Protein AF-A0A6G0I0X0-F1 (afdb_monomer_lite)

Foldseek 3Di:
DPPVVVVVVVVVVVVVVVVVVVVVVVVVVVVVVVVVVVVVVVVVVVVVVVVVVVVVVVLVVVLVVVLVVVLVVLVVVLVVVLVVLVVVLVVVLVVVLVVLVVVLVVDPPDDPVVSVVVSVVVNVVSVVVSVVVSVVSVVVSVVVSVVVSVVSVVVSVVVVVVVVVVVVVVVD

Radius of gyration: 44.39 Å; chains: 1; bounding box: 101×26×131 Å

InterPro domains:
  IPR051234 TAO Serine/Threonine-Protein Kinase [PTHR47167] (1-171)

Sequence (172 aa):
MSGYKRMRRQHQKQLIALENRLKAEMDEHRLRLQKELETQANNTYIELERLAKRHAAQTDKELQLKRGGIQQQIVAQQKKELTSFLENQKKEYRICKDKIKEEMSEDPCTPKEEKQERLSRHKETMQRSQAEEEAHLLAQQRLVYDRSCRALKRRSLVRRHEFEQEQLREQR

Structure (mmCIF, N/CA/C/O backbone):
data_AF-A0A6G0I0X0-F1
#
_entry.id   AF-A0A6G0I0X0-F1
#
loop_
_atom_site.group_PDB
_atom_site.id
_atom_site.type_symbol
_atom_site.label_atom_id
_atom_site.label_alt_id
_atom_site.label_comp_id
_atom_site.label_asym_id
_atom_site.label_entity_id
_atom_site.label_seq_id
_atom_site.pdbx_PDB_ins_code
_atom_site.Cartn_x
_atom_site.Cartn_y
_atom_site.Cartn_z
_atom_site.occupancy
_atom_site.B_iso_or_equiv
_atom_site.auth_seq_id
_atom_site.auth_comp_id
_atom_site.auth_asym_id
_atom_site.auth_atom_id
_atom_site.pdbx_PDB_model_num
ATOM 1 N N . MET A 1 1 ? 56.124 -4.233 -76.800 1.00 59.91 1 MET A N 1
ATOM 2 C CA . MET A 1 1 ? 55.147 -3.359 -76.099 1.00 59.91 1 MET A CA 1
ATOM 3 C C . MET A 1 1 ? 53.883 -4.063 -75.550 1.00 59.91 1 MET A C 1
ATOM 5 O O . MET A 1 1 ? 53.165 -3.440 -74.777 1.00 59.91 1 MET A O 1
ATOM 9 N N . SER A 1 2 ? 53.587 -5.337 -75.873 1.00 73.62 2 SER A N 1
ATOM 10 C CA . SER A 1 2 ? 52.321 -6.014 -75.483 1.00 73.62 2 SER A CA 1
ATOM 11 C C . SER A 1 2 ? 52.281 -6.584 -74.041 1.00 73.62 2 SER A C 1
ATOM 13 O O . SER A 1 2 ? 51.259 -6.483 -73.361 1.00 73.62 2 SER A O 1
ATOM 15 N N . GLY A 1 3 ? 53.398 -7.116 -73.522 1.00 87.44 3 GLY A N 1
ATOM 16 C CA . GLY A 1 3 ? 53.438 -7.811 -72.219 1.00 87.44 3 GLY A CA 1
ATOM 17 C C . GLY A 1 3 ? 53.187 -6.917 -70.996 1.00 87.44 3 GLY A C 1
ATOM 18 O O . GLY A 1 3 ? 52.360 -7.243 -70.147 1.00 87.44 3 GLY A O 1
ATOM 19 N N . TYR A 1 4 ? 53.824 -5.743 -70.941 1.00 91.06 4 TYR A N 1
ATOM 20 C CA . TYR A 1 4 ? 53.666 -4.797 -69.827 1.00 91.06 4 TYR A CA 1
ATOM 21 C C . TYR A 1 4 ? 52.221 -4.293 -69.678 1.00 91.06 4 TYR A C 1
ATOM 23 O O . TYR A 1 4 ? 51.682 -4.241 -68.576 1.00 91.06 4 TYR A O 1
ATOM 31 N N . LYS A 1 5 ? 51.543 -3.990 -70.794 1.00 93.38 5 LYS A N 1
ATOM 32 C CA . LYS A 1 5 ? 50.142 -3.540 -70.790 1.00 93.38 5 LYS A CA 1
ATOM 33 C C . LYS A 1 5 ? 49.197 -4.616 -70.238 1.00 93.38 5 LYS A C 1
ATOM 35 O O . LYS A 1 5 ? 48.233 -4.281 -69.551 1.00 93.38 5 LYS A O 1
ATOM 40 N N . ARG A 1 6 ? 49.475 -5.899 -70.507 1.00 93.31 6 ARG A N 1
ATOM 41 C CA . ARG A 1 6 ? 48.723 -7.036 -69.954 1.00 93.31 6 ARG A CA 1
ATOM 42 C C . ARG A 1 6 ? 48.968 -7.194 -68.453 1.00 93.31 6 ARG A C 1
ATOM 44 O O . ARG A 1 6 ? 47.999 -7.292 -67.708 1.00 93.31 6 ARG A O 1
ATOM 51 N N . MET A 1 7 ? 50.229 -7.139 -68.026 1.00 94.75 7 MET A N 1
ATOM 52 C CA . MET A 1 7 ? 50.607 -7.197 -66.610 1.00 94.75 7 MET A CA 1
ATOM 53 C C . MET A 1 7 ? 49.956 -6.055 -65.815 1.00 94.75 7 MET A C 1
ATOM 55 O O . MET A 1 7 ? 49.277 -6.308 -64.824 1.00 94.75 7 MET A O 1
ATOM 59 N N . ARG A 1 8 ? 50.016 -4.814 -66.318 1.00 95.00 8 ARG A N 1
ATOM 60 C CA . ARG A 1 8 ? 49.356 -3.658 -65.689 1.00 95.00 8 ARG A CA 1
ATOM 61 C C . ARG A 1 8 ? 47.848 -3.866 -65.524 1.00 95.00 8 ARG A C 1
ATOM 63 O O . ARG A 1 8 ? 47.310 -3.580 -64.461 1.00 95.00 8 ARG A O 1
ATOM 70 N N . ARG A 1 9 ? 47.160 -4.370 -66.556 1.00 95.06 9 ARG A N 1
ATOM 71 C CA . ARG A 1 9 ? 45.716 -4.672 -66.487 1.00 95.06 9 ARG A CA 1
ATOM 72 C C . ARG A 1 9 ? 45.407 -5.762 -65.461 1.00 95.06 9 ARG A C 1
ATOM 74 O O . ARG A 1 9 ? 44.414 -5.654 -64.750 1.00 95.06 9 ARG A O 1
ATOM 81 N N . GLN A 1 10 ? 46.246 -6.793 -65.373 1.00 96.00 10 GLN A N 1
ATOM 82 C CA . GLN A 1 10 ? 46.100 -7.854 -64.378 1.00 96.00 10 GLN A CA 1
ATOM 83 C C . GLN A 1 10 ? 46.277 -7.315 -62.954 1.00 96.00 10 GLN A C 1
ATOM 85 O O . GLN A 1 10 ? 45.428 -7.585 -62.109 1.00 96.00 10 GLN A O 1
ATOM 90 N N . HIS A 1 11 ? 47.308 -6.503 -62.708 1.00 96.25 11 HIS A N 1
ATOM 91 C CA . HIS A 1 11 ? 47.519 -5.858 -61.410 1.00 96.25 11 HIS A CA 1
ATOM 92 C C . HIS A 1 11 ? 46.367 -4.918 -61.051 1.00 96.25 11 HIS A C 1
ATOM 94 O O . HIS A 1 11 ? 45.859 -4.967 -59.937 1.00 96.25 11 HIS A O 1
ATOM 100 N N . GLN A 1 12 ? 45.882 -4.117 -62.004 1.00 96.94 12 GLN A N 1
ATOM 101 C CA . GLN A 1 12 ? 44.723 -3.253 -61.779 1.00 96.94 12 GLN A CA 1
ATOM 102 C C . GLN A 1 12 ? 43.470 -4.065 -61.416 1.00 96.94 12 GLN A C 1
ATOM 104 O O . GLN A 1 12 ? 42.731 -3.686 -60.514 1.00 96.94 12 GLN A O 1
ATOM 109 N N . LYS A 1 13 ? 43.251 -5.215 -62.067 1.00 97.00 13 LYS A N 1
ATOM 110 C CA . LYS A 1 13 ? 42.151 -6.126 -61.725 1.00 97.00 13 LYS A CA 1
ATOM 111 C C . LYS A 1 13 ? 42.306 -6.709 -60.315 1.00 97.00 13 LYS A C 1
ATOM 113 O O . LYS A 1 13 ? 41.315 -6.806 -59.599 1.00 97.00 13 LYS A O 1
ATOM 118 N N . GLN A 1 14 ? 43.522 -7.091 -59.920 1.00 96.81 14 GLN A N 1
ATOM 119 C CA . GLN A 1 14 ? 43.813 -7.596 -58.574 1.00 96.81 14 GLN A CA 1
ATOM 120 C C . GLN A 1 14 ? 43.589 -6.524 -57.500 1.00 96.81 14 GLN A C 1
ATOM 122 O O . GLN A 1 14 ? 42.989 -6.831 -56.475 1.00 96.81 14 GLN A O 1
ATOM 127 N N . LEU A 1 15 ? 43.993 -5.274 -57.757 1.00 97.81 15 LEU A N 1
ATOM 128 C CA . LEU A 1 15 ? 43.747 -4.144 -56.855 1.00 97.81 15 LEU A CA 1
ATOM 129 C C . LEU A 1 15 ? 42.249 -3.896 -56.657 1.00 97.81 15 LEU A C 1
ATOM 131 O O . LEU A 1 15 ? 41.791 -3.878 -55.521 1.00 97.81 15 LEU A O 1
ATOM 135 N N . ILE A 1 16 ? 41.468 -3.815 -57.740 1.00 97.38 16 ILE A N 1
ATOM 136 C CA . ILE A 1 16 ? 40.007 -3.633 -57.656 1.00 97.38 16 ILE A CA 1
ATOM 137 C C . ILE A 1 16 ? 39.349 -4.796 -56.896 1.00 97.38 16 ILE A C 1
ATOM 139 O O . ILE A 1 16 ? 38.452 -4.585 -56.082 1.00 97.38 16 ILE A O 1
ATOM 143 N N . ALA A 1 17 ? 39.785 -6.036 -57.144 1.00 97.81 17 ALA A N 1
ATOM 144 C CA . ALA A 1 17 ? 39.260 -7.202 -56.437 1.00 97.81 17 ALA A CA 1
ATOM 145 C C . ALA A 1 17 ? 39.558 -7.146 -54.928 1.00 97.81 17 ALA A C 1
ATOM 147 O O . ALA A 1 17 ? 38.685 -7.469 -54.125 1.00 97.81 17 ALA A O 1
ATOM 148 N N . LEU A 1 18 ? 40.761 -6.707 -54.547 1.00 97.69 18 LEU A N 1
ATOM 149 C CA . LEU A 1 18 ? 41.156 -6.533 -53.152 1.00 97.69 18 LEU A CA 1
ATOM 150 C C . LEU A 1 18 ? 40.387 -5.389 -52.480 1.00 97.69 18 LEU A C 1
ATOM 152 O O . LEU A 1 18 ? 39.869 -5.577 -51.385 1.00 97.69 18 LEU A O 1
ATOM 156 N N . GLU A 1 19 ? 40.233 -4.243 -53.146 1.00 97.69 19 GLU A N 1
ATOM 157 C CA . GLU A 1 19 ? 39.426 -3.122 -52.647 1.00 97.69 19 GLU A CA 1
ATOM 158 C C . GLU A 1 19 ? 37.967 -3.526 -52.407 1.00 97.69 19 GLU A C 1
ATOM 160 O O . GLU A 1 19 ? 37.394 -3.192 -51.372 1.00 97.69 19 GLU A O 1
ATOM 165 N N . ASN A 1 20 ? 37.364 -4.271 -53.337 1.00 98.00 20 ASN A N 1
ATOM 166 C CA . ASN A 1 20 ? 35.992 -4.755 -53.187 1.00 98.00 20 ASN A CA 1
ATOM 167 C C . ASN A 1 20 ? 35.865 -5.773 -52.051 1.00 98.00 20 ASN A C 1
ATOM 169 O O . ASN A 1 20 ? 34.887 -5.732 -51.310 1.00 98.00 20 ASN A O 1
ATOM 173 N N . ARG A 1 21 ? 36.858 -6.656 -51.890 1.00 97.88 21 ARG A N 1
ATOM 174 C CA . ARG A 1 21 ? 36.895 -7.608 -50.777 1.00 97.88 21 ARG A CA 1
ATOM 175 C C . ARG A 1 21 ? 36.970 -6.887 -49.433 1.00 97.88 21 ARG A C 1
ATOM 177 O O . ARG A 1 21 ? 36.169 -7.183 -48.558 1.00 97.88 21 ARG A O 1
ATOM 184 N N . LEU A 1 22 ? 37.872 -5.916 -49.294 1.00 97.81 22 LEU A N 1
ATOM 185 C CA . LEU A 1 22 ? 38.006 -5.136 -48.062 1.00 97.81 22 LEU A CA 1
ATOM 186 C C . LEU A 1 22 ? 36.738 -4.334 -47.755 1.00 97.81 22 LEU A C 1
ATOM 188 O O . LEU A 1 22 ? 36.326 -4.268 -46.604 1.00 97.81 22 LEU A O 1
ATOM 192 N N . LYS A 1 23 ? 36.080 -3.757 -48.769 1.00 97.94 23 LYS A N 1
ATOM 193 C CA . LYS A 1 23 ? 34.783 -3.085 -48.581 1.00 97.94 23 LYS A CA 1
ATOM 194 C C . LYS A 1 23 ? 33.713 -4.049 -48.069 1.00 97.94 23 LYS A C 1
ATOM 196 O O . LYS A 1 23 ? 33.040 -3.722 -47.101 1.00 97.94 23 LYS A O 1
ATOM 201 N N . ALA A 1 24 ? 33.606 -5.237 -48.665 1.00 97.88 24 ALA A N 1
ATOM 202 C CA . ALA A 1 24 ? 32.653 -6.252 -48.223 1.00 97.88 24 ALA A CA 1
ATOM 203 C C . ALA A 1 24 ? 32.922 -6.714 -46.779 1.00 97.88 24 ALA A C 1
ATOM 205 O O . ALA A 1 24 ? 31.989 -6.804 -45.987 1.00 97.88 24 ALA A O 1
ATOM 206 N N . GLU A 1 25 ? 34.190 -6.944 -46.418 1.00 98.06 25 GLU A N 1
ATOM 207 C CA . GLU A 1 25 ? 34.588 -7.294 -45.045 1.00 98.06 25 GLU A CA 1
ATOM 208 C C . GLU A 1 25 ? 34.250 -6.157 -44.059 1.00 98.06 25 GLU A C 1
ATOM 210 O O . GLU A 1 25 ? 33.696 -6.400 -42.986 1.00 98.06 25 GLU A O 1
ATOM 215 N N . MET A 1 26 ? 34.497 -4.896 -44.432 1.00 98.12 26 MET A N 1
ATOM 216 C CA . MET A 1 26 ? 34.134 -3.734 -43.612 1.00 98.12 26 MET A CA 1
ATOM 217 C C . MET A 1 26 ? 32.619 -3.590 -43.417 1.00 98.12 26 MET A C 1
ATOM 219 O O . MET A 1 26 ? 32.177 -3.283 -42.308 1.00 98.12 26 MET A O 1
ATOM 223 N N . ASP A 1 27 ? 31.823 -3.807 -44.465 1.00 98.06 27 ASP A N 1
ATOM 224 C CA . ASP A 1 27 ? 30.361 -3.750 -44.384 1.00 98.06 27 ASP A CA 1
ATOM 225 C C . ASP A 1 27 ? 29.805 -4.893 -43.522 1.00 98.06 27 ASP A C 1
ATOM 227 O O . ASP A 1 27 ? 28.902 -4.676 -42.712 1.00 98.06 27 ASP A O 1
ATOM 231 N N . GLU A 1 28 ? 30.395 -6.088 -43.607 1.00 98.25 28 GLU A N 1
ATOM 232 C CA . GLU A 1 28 ? 30.045 -7.213 -42.743 1.00 98.25 28 GLU A CA 1
ATOM 233 C C . GLU A 1 28 ? 30.350 -6.917 -41.266 1.00 98.25 28 GLU A C 1
ATOM 235 O O . GLU A 1 28 ? 29.501 -7.144 -40.400 1.00 98.25 28 GLU A O 1
ATOM 240 N N . HIS A 1 29 ? 31.528 -6.365 -40.959 1.00 98.25 29 HIS A N 1
ATOM 241 C CA . HIS A 1 29 ? 31.877 -5.972 -39.592 1.00 98.25 29 HIS A CA 1
ATOM 242 C C . HIS A 1 29 ? 30.945 -4.892 -39.038 1.00 98.25 29 HIS A C 1
ATOM 244 O O . HIS A 1 29 ? 30.517 -4.989 -37.887 1.00 98.25 29 HIS A O 1
ATOM 250 N N . ARG A 1 30 ? 30.582 -3.896 -39.855 1.00 98.06 30 ARG A N 1
ATOM 251 C CA . ARG A 1 30 ? 29.604 -2.866 -39.476 1.00 98.06 30 ARG A CA 1
ATOM 252 C C . ARG A 1 30 ? 28.240 -3.469 -39.165 1.00 98.06 30 ARG A C 1
ATOM 254 O O . ARG A 1 30 ? 27.666 -3.142 -38.130 1.00 98.06 30 ARG A O 1
ATOM 261 N N . LEU A 1 31 ? 27.749 -4.370 -40.016 1.00 98.38 31 LEU A N 1
ATOM 262 C CA . LEU A 1 31 ? 26.454 -5.018 -39.820 1.00 98.38 31 LEU A CA 1
ATOM 263 C C . LEU A 1 31 ? 26.438 -5.890 -38.557 1.00 98.38 31 LEU A C 1
ATOM 265 O O . LEU A 1 31 ? 25.466 -5.867 -37.803 1.00 98.38 31 LEU A O 1
ATOM 269 N N . ARG A 1 32 ? 27.521 -6.635 -38.296 1.00 98.25 32 ARG A N 1
ATOM 270 C CA . ARG A 1 32 ? 27.670 -7.425 -37.063 1.00 98.25 32 ARG A CA 1
ATOM 271 C C . ARG A 1 32 ? 27.652 -6.533 -35.824 1.00 98.25 32 ARG A C 1
ATOM 273 O O . ARG A 1 32 ? 26.875 -6.803 -34.914 1.00 98.25 32 ARG A O 1
ATOM 280 N N . LEU A 1 33 ? 28.428 -5.446 -35.824 1.00 98.25 33 LEU A N 1
ATOM 281 C CA . LEU A 1 33 ? 28.472 -4.503 -34.706 1.00 98.25 33 LEU A CA 1
ATOM 282 C C . LEU A 1 33 ? 27.105 -3.856 -34.455 1.00 98.25 33 LEU A C 1
ATOM 284 O O . LEU A 1 33 ? 26.664 -3.775 -33.313 1.00 98.25 33 LEU A O 1
ATOM 288 N N . GLN A 1 34 ? 26.409 -3.435 -35.514 1.00 98.12 34 GLN A N 1
ATOM 289 C CA . GLN A 1 34 ? 25.064 -2.876 -35.392 1.00 98.12 34 GLN A CA 1
ATOM 290 C C . GLN A 1 34 ? 24.100 -3.884 -34.755 1.00 98.12 34 GLN A C 1
ATOM 292 O O . GLN A 1 34 ? 23.386 -3.548 -33.813 1.00 98.12 34 GLN A O 1
ATOM 297 N N . LYS A 1 35 ? 24.126 -5.140 -35.212 1.00 98.44 35 LYS A N 1
ATOM 298 C CA . LYS A 1 35 ? 23.279 -6.202 -34.664 1.00 98.44 35 LYS A CA 1
ATOM 299 C C . LYS A 1 35 ? 23.593 -6.501 -33.196 1.00 98.44 35 LYS A C 1
ATOM 301 O O . LYS A 1 35 ? 22.676 -6.734 -32.409 1.00 98.44 35 LYS A O 1
ATOM 306 N N . GLU A 1 36 ? 24.868 -6.509 -32.816 1.00 98.06 36 GLU A N 1
ATOM 307 C CA . GLU A 1 36 ? 25.293 -6.694 -31.425 1.00 98.06 36 GLU A CA 1
ATOM 308 C C . GLU A 1 36 ? 24.812 -5.544 -30.536 1.00 98.06 36 GLU A C 1
ATOM 310 O O . GLU A 1 36 ? 24.238 -5.802 -29.478 1.00 98.06 36 GLU A O 1
ATOM 315 N N . LEU A 1 37 ? 24.955 -4.295 -30.992 1.00 98.12 37 LEU A N 1
ATOM 316 C CA . LEU A 1 37 ? 24.462 -3.112 -30.282 1.00 98.12 37 LEU A CA 1
ATOM 317 C C . LEU A 1 37 ? 22.942 -3.146 -30.101 1.00 98.12 37 LEU A C 1
ATOM 319 O O . LEU A 1 37 ? 22.454 -2.949 -28.991 1.00 98.12 37 LEU A O 1
ATOM 323 N N . GLU A 1 38 ? 22.190 -3.449 -31.160 1.00 98.06 38 GLU A N 1
ATOM 324 C CA . GLU A 1 38 ? 20.730 -3.585 -31.092 1.00 98.06 38 GLU A CA 1
ATOM 325 C C . GLU A 1 38 ? 20.320 -4.706 -30.127 1.00 98.06 38 GLU A C 1
ATOM 327 O O . GLU A 1 38 ? 19.401 -4.545 -29.323 1.00 98.06 38 GLU A O 1
ATOM 332 N N . THR A 1 39 ? 21.037 -5.832 -30.145 1.00 98.25 39 THR A N 1
ATOM 333 C CA . THR A 1 39 ? 20.789 -6.953 -29.229 1.00 98.25 39 THR A CA 1
ATOM 334 C C . THR A 1 39 ? 21.049 -6.553 -27.777 1.00 98.25 39 THR A C 1
ATOM 336 O O . THR A 1 39 ? 20.223 -6.827 -26.907 1.00 98.25 39 THR A O 1
ATOM 339 N N . GLN A 1 40 ? 22.164 -5.874 -27.500 1.00 98.00 40 GLN A N 1
ATOM 340 C CA . GLN A 1 40 ? 22.493 -5.391 -26.158 1.00 98.00 40 GLN A CA 1
ATOM 341 C C . GLN A 1 40 ? 21.482 -4.351 -25.666 1.00 98.00 40 GLN A C 1
ATOM 343 O O . GLN A 1 40 ? 21.027 -4.446 -24.525 1.00 98.00 40 GLN A O 1
ATOM 348 N N . ALA A 1 41 ? 21.076 -3.411 -26.523 1.00 98.12 41 ALA A N 1
ATOM 349 C CA . ALA A 1 41 ? 20.070 -2.405 -26.198 1.00 98.12 41 ALA A CA 1
ATOM 350 C C . ALA A 1 41 ? 18.724 -3.056 -25.846 1.00 98.12 41 ALA A C 1
ATOM 352 O O . ALA A 1 41 ? 18.141 -2.747 -24.806 1.00 98.12 41 ALA A O 1
ATOM 353 N N . ASN A 1 42 ? 18.273 -4.021 -26.654 1.00 97.75 42 ASN A N 1
ATOM 354 C CA . ASN A 1 42 ? 17.039 -4.765 -26.401 1.00 97.75 42 ASN A CA 1
ATOM 355 C C . ASN A 1 42 ? 17.103 -5.571 -25.095 1.00 97.75 42 ASN A C 1
ATOM 357 O O . ASN A 1 42 ? 16.162 -5.539 -24.303 1.00 97.75 42 ASN A O 1
ATOM 361 N N . ASN A 1 43 ? 18.218 -6.257 -24.834 1.00 97.69 43 ASN A N 1
ATOM 362 C CA . ASN A 1 43 ? 18.407 -7.007 -23.591 1.00 97.69 43 ASN A CA 1
ATOM 363 C C . ASN A 1 43 ? 18.385 -6.080 -22.371 1.00 97.69 43 ASN A C 1
ATOM 365 O O . ASN A 1 43 ? 17.667 -6.349 -21.410 1.00 97.69 43 ASN A O 1
ATOM 369 N N . THR A 1 44 ? 19.101 -4.957 -22.447 1.00 97.12 44 THR A N 1
ATOM 370 C CA . THR A 1 44 ? 19.138 -3.946 -21.381 1.00 97.12 44 THR A CA 1
ATOM 371 C C . THR A 1 44 ? 17.744 -3.390 -21.109 1.00 97.12 44 THR A C 1
ATOM 373 O O . THR A 1 44 ? 17.327 -3.288 -19.959 1.00 97.12 44 THR A O 1
ATOM 376 N N . TYR A 1 45 ? 16.980 -3.087 -22.161 1.00 97.25 45 TYR A N 1
ATOM 377 C CA . TYR A 1 45 ? 15.606 -2.614 -22.030 1.00 97.25 45 TYR A CA 1
ATOM 378 C C . TYR A 1 45 ? 14.710 -3.628 -21.301 1.00 97.25 45 TYR A C 1
ATOM 380 O O . TYR A 1 45 ? 14.000 -3.269 -20.360 1.00 97.25 45 TYR A O 1
ATOM 388 N N . ILE A 1 46 ? 14.782 -4.909 -21.679 1.00 97.88 46 ILE A N 1
ATOM 389 C CA . ILE A 1 46 ? 14.015 -5.983 -21.030 1.00 97.88 46 ILE A CA 1
ATOM 390 C C . ILE A 1 46 ? 14.412 -6.128 -19.554 1.00 97.88 46 ILE A C 1
ATOM 392 O O . ILE A 1 46 ? 13.553 -6.335 -18.693 1.00 97.88 46 ILE A O 1
ATOM 396 N N . GLU A 1 47 ? 15.703 -6.037 -19.237 1.00 96.62 47 GLU A N 1
ATOM 397 C CA . GLU A 1 47 ? 16.189 -6.097 -17.858 1.00 96.62 47 GLU A CA 1
ATOM 398 C C . GLU A 1 47 ? 15.698 -4.915 -17.022 1.00 96.62 47 GLU A C 1
ATOM 400 O O . GLU A 1 47 ? 15.221 -5.130 -15.904 1.00 96.62 47 GLU A O 1
ATOM 405 N N . LEU A 1 48 ? 15.721 -3.699 -17.574 1.00 94.69 48 LEU A N 1
ATOM 406 C CA . LEU A 1 48 ? 15.175 -2.507 -16.925 1.00 94.69 48 LEU A CA 1
ATOM 407 C C . LEU A 1 48 ? 13.673 -2.646 -16.659 1.00 94.69 48 LEU A C 1
ATOM 409 O O . LEU A 1 48 ? 13.218 -2.359 -15.553 1.00 94.69 48 LEU A O 1
ATOM 413 N N . GLU A 1 49 ? 12.899 -3.152 -17.621 1.00 96.69 49 GLU A N 1
ATOM 414 C CA . GLU A 1 49 ? 11.462 -3.370 -17.435 1.00 96.69 49 GLU A CA 1
ATOM 415 C C . GLU A 1 49 ? 11.184 -4.422 -16.345 1.00 96.69 49 GLU A C 1
ATOM 417 O O . GLU A 1 49 ? 10.305 -4.253 -15.491 1.00 96.69 49 GLU A O 1
ATOM 422 N N . ARG A 1 50 ? 11.964 -5.511 -16.324 1.00 97.00 50 ARG A N 1
ATOM 423 C CA . ARG A 1 50 ? 11.886 -6.538 -15.274 1.00 97.00 50 ARG A CA 1
ATOM 424 C C . ARG A 1 50 ? 12.240 -5.971 -13.904 1.00 97.00 50 ARG A C 1
ATOM 426 O O . ARG A 1 50 ? 11.553 -6.285 -12.930 1.00 97.00 50 ARG A O 1
ATOM 433 N N . LEU A 1 51 ? 13.290 -5.159 -13.818 1.00 94.81 51 LEU A N 1
ATOM 434 C CA . LEU A 1 51 ? 13.717 -4.506 -12.585 1.00 94.81 51 LEU A CA 1
ATOM 435 C C . LEU A 1 51 ? 12.627 -3.551 -12.076 1.00 94.81 51 LEU A C 1
ATOM 437 O O . LEU A 1 51 ? 12.236 -3.640 -10.913 1.00 94.81 51 LEU A O 1
ATOM 441 N N . ALA A 1 52 ? 12.063 -2.719 -12.954 1.00 92.19 52 ALA A N 1
ATOM 442 C CA . ALA A 1 52 ? 10.976 -1.801 -12.621 1.00 92.19 52 ALA A CA 1
ATOM 443 C C . ALA A 1 52 ? 9.748 -2.544 -12.067 1.00 92.19 52 ALA A C 1
ATOM 445 O O . ALA A 1 52 ? 9.218 -2.179 -11.016 1.00 92.19 52 ALA A O 1
ATOM 446 N N . LYS A 1 53 ? 9.341 -3.646 -12.714 1.00 95.06 53 LYS A N 1
ATOM 447 C CA . LYS A 1 53 ? 8.243 -4.506 -12.233 1.00 95.06 53 LYS A CA 1
ATOM 448 C C . LYS A 1 53 ? 8.536 -5.108 -10.853 1.00 95.06 53 LYS A C 1
ATOM 450 O O . LYS A 1 53 ? 7.649 -5.134 -10.000 1.00 95.06 53 LYS A O 1
ATOM 455 N N . ARG A 1 54 ? 9.769 -5.572 -10.608 1.00 95.00 54 ARG A N 1
ATOM 456 C CA . ARG A 1 54 ? 10.187 -6.105 -9.296 1.00 95.00 54 ARG A CA 1
ATOM 457 C C . ARG A 1 54 ? 10.142 -5.036 -8.209 1.00 95.00 54 ARG A C 1
ATOM 459 O O . ARG A 1 54 ? 9.596 -5.302 -7.140 1.00 95.00 54 ARG A O 1
ATOM 466 N N . HIS A 1 55 ? 10.668 -3.843 -8.484 1.00 89.94 55 HIS A N 1
ATOM 467 C CA . HIS A 1 55 ? 10.631 -2.734 -7.535 1.00 89.94 55 HIS A CA 1
ATOM 468 C C . HIS A 1 55 ? 9.197 -2.335 -7.193 1.00 89.94 55 HIS A C 1
ATOM 470 O O . HIS A 1 55 ? 8.869 -2.265 -6.013 1.00 89.94 55 HIS A O 1
ATOM 476 N N . ALA A 1 56 ? 8.322 -2.182 -8.193 1.00 88.81 56 ALA A N 1
ATOM 477 C CA . ALA A 1 56 ? 6.912 -1.876 -7.960 1.00 88.81 56 ALA A CA 1
ATOM 478 C C . ALA A 1 56 ? 6.241 -2.914 -7.039 1.00 88.81 56 ALA A C 1
ATOM 480 O O . ALA A 1 56 ? 5.621 -2.554 -6.038 1.00 88.81 56 ALA A O 1
ATOM 481 N N . ALA A 1 57 ? 6.441 -4.207 -7.315 1.00 92.81 57 ALA A N 1
ATOM 482 C CA . ALA A 1 57 ? 5.891 -5.283 -6.492 1.00 92.81 57 ALA A CA 1
ATOM 483 C C . ALA A 1 57 ? 6.445 -5.282 -5.053 1.00 92.81 57 ALA A C 1
ATOM 485 O O . ALA A 1 57 ? 5.702 -5.527 -4.099 1.00 92.81 57 ALA A O 1
ATOM 486 N N . GLN A 1 58 ? 7.740 -5.003 -4.875 1.00 91.38 58 GLN A N 1
ATOM 487 C CA . GLN A 1 58 ? 8.356 -4.913 -3.551 1.00 91.38 58 GLN A CA 1
ATOM 488 C C . GLN A 1 58 ? 7.806 -3.727 -2.754 1.00 91.38 58 GLN A C 1
ATOM 490 O O . GLN A 1 58 ? 7.428 -3.898 -1.593 1.00 91.38 58 GLN A O 1
ATOM 495 N N . THR A 1 59 ? 7.706 -2.551 -3.376 1.00 87.06 59 THR A N 1
ATOM 496 C CA . THR A 1 59 ? 7.135 -1.356 -2.747 1.00 87.06 59 THR A CA 1
ATOM 497 C C . THR A 1 59 ? 5.694 -1.600 -2.309 1.00 87.06 59 THR A C 1
ATOM 499 O O . THR A 1 59 ? 5.337 -1.291 -1.170 1.00 87.06 59 THR A O 1
ATOM 502 N N . ASP A 1 60 ? 4.874 -2.224 -3.157 1.00 89.25 60 ASP A N 1
ATOM 503 C CA . ASP A 1 60 ? 3.499 -2.575 -2.801 1.00 89.25 60 ASP A CA 1
ATOM 504 C C . ASP A 1 60 ? 3.447 -3.557 -1.627 1.00 89.25 60 ASP A C 1
ATOM 506 O O . ASP A 1 60 ? 2.670 -3.364 -0.687 1.00 89.25 60 ASP A O 1
ATOM 510 N N . LYS A 1 61 ? 4.310 -4.578 -1.619 1.00 92.50 61 LYS A N 1
ATOM 511 C CA . LYS A 1 61 ? 4.394 -5.541 -0.514 1.00 92.50 61 LYS A CA 1
ATOM 512 C C . LYS A 1 61 ? 4.769 -4.863 0.806 1.00 92.50 61 LYS A C 1
ATOM 514 O O . LYS A 1 61 ? 4.135 -5.125 1.829 1.00 92.50 61 LYS A O 1
ATOM 519 N N . GLU A 1 62 ? 5.752 -3.967 0.798 1.00 88.69 62 GLU A N 1
ATOM 520 C CA . GLU A 1 62 ? 6.137 -3.195 1.984 1.00 88.69 62 GLU A CA 1
ATOM 521 C C . GLU A 1 62 ? 5.010 -2.284 2.481 1.00 88.69 62 GLU A C 1
ATOM 523 O O . GLU A 1 62 ? 4.784 -2.171 3.690 1.00 88.69 62 GLU A O 1
ATOM 528 N N . LEU A 1 63 ? 4.270 -1.650 1.568 1.00 85.94 63 LEU A N 1
ATOM 529 C CA . LEU A 1 63 ? 3.109 -0.832 1.913 1.00 85.94 63 LEU A CA 1
ATOM 530 C C . LEU A 1 63 ? 1.990 -1.668 2.545 1.00 85.94 63 LEU A C 1
ATOM 532 O O . LEU A 1 63 ? 1.394 -1.231 3.534 1.00 85.94 63 LEU A O 1
ATOM 536 N N . GLN A 1 64 ? 1.726 -2.869 2.025 1.00 88.50 64 GLN A N 1
ATOM 537 C CA . GLN A 1 64 ? 0.738 -3.781 2.607 1.00 88.50 64 GLN A CA 1
ATOM 538 C C . GLN A 1 64 ? 1.157 -4.268 3.996 1.00 88.50 64 GLN A C 1
ATOM 540 O O . GLN A 1 64 ? 0.329 -4.274 4.904 1.00 88.50 64 GLN A O 1
ATOM 545 N N . LEU A 1 65 ? 2.436 -4.598 4.203 1.00 89.50 65 LEU A N 1
ATOM 546 C CA . LEU A 1 65 ? 2.957 -4.976 5.522 1.00 89.50 65 LEU A CA 1
ATOM 547 C C . LEU A 1 65 ? 2.810 -3.836 6.538 1.00 89.50 65 LEU A C 1
ATOM 549 O O . LEU A 1 65 ? 2.271 -4.042 7.627 1.00 89.50 65 LEU A O 1
ATOM 553 N N . LYS A 1 66 ? 3.211 -2.613 6.166 1.00 86.69 66 LYS A N 1
ATOM 554 C CA . LYS A 1 66 ? 3.051 -1.417 7.014 1.00 86.69 66 LYS A CA 1
ATOM 555 C C . LYS A 1 66 ? 1.580 -1.159 7.353 1.00 86.69 66 LYS A C 1
ATOM 557 O O . LYS A 1 66 ? 1.254 -0.845 8.498 1.00 86.69 66 LYS A O 1
ATOM 562 N N . ARG A 1 67 ? 0.677 -1.325 6.380 1.00 88.00 67 ARG A N 1
ATOM 563 C CA . ARG A 1 67 ? -0.774 -1.229 6.597 1.00 88.00 67 ARG A CA 1
ATOM 564 C C . ARG A 1 67 ? -1.286 -2.300 7.552 1.00 88.00 67 ARG A C 1
ATOM 566 O O . ARG A 1 67 ? -2.033 -1.957 8.465 1.00 88.00 67 ARG A O 1
ATOM 573 N N . GLY A 1 68 ? -0.871 -3.549 7.365 1.00 91.12 68 GLY A N 1
ATOM 574 C CA . GLY A 1 68 ? -1.238 -4.664 8.232 1.00 91.12 68 GLY A CA 1
ATOM 575 C C . GLY A 1 68 ? -0.821 -4.424 9.682 1.00 91.12 68 GLY A C 1
ATOM 576 O O . GLY A 1 68 ? -1.649 -4.574 10.575 1.00 91.12 68 GLY A O 1
ATOM 577 N N . GLY A 1 69 ? 0.409 -3.951 9.912 1.00 92.75 69 GLY A N 1
ATOM 578 C CA . GLY A 1 69 ? 0.910 -3.648 11.257 1.00 92.75 69 GLY A CA 1
ATOM 579 C C . GLY A 1 69 ? 0.087 -2.578 11.980 1.00 92.75 69 GLY A C 1
ATOM 580 O O . GLY A 1 69 ? -0.339 -2.783 13.114 1.00 92.75 69 GLY A O 1
ATOM 581 N N . ILE A 1 70 ? -0.225 -1.466 11.306 1.00 90.50 70 ILE A N 1
ATOM 582 C CA . ILE A 1 70 ? -1.046 -0.393 11.893 1.00 90.50 70 ILE A CA 1
ATOM 583 C C . ILE A 1 70 ? -2.474 -0.879 12.168 1.00 90.50 70 ILE A C 1
ATOM 585 O O . ILE A 1 70 ? -3.035 -0.591 13.223 1.00 90.50 70 ILE A O 1
ATOM 589 N N . GLN A 1 71 ? -3.073 -1.627 11.237 1.00 93.12 71 GLN A N 1
ATOM 590 C CA . GLN A 1 71 ? -4.415 -2.180 11.426 1.00 93.12 71 GLN A CA 1
ATOM 591 C C . GLN A 1 71 ? -4.462 -3.153 12.608 1.00 93.12 71 GLN A C 1
ATOM 593 O O . GLN A 1 71 ? -5.376 -3.061 13.424 1.00 93.12 71 GLN A O 1
ATOM 598 N N . GLN A 1 72 ? -3.472 -4.039 12.733 1.00 95.69 72 GLN A N 1
ATOM 599 C CA . GLN A 1 72 ? -3.360 -4.956 13.867 1.00 95.69 72 GLN A CA 1
ATOM 600 C C . GLN A 1 72 ? -3.207 -4.204 15.188 1.00 95.69 72 GLN A C 1
ATOM 602 O O . GLN A 1 72 ? -3.894 -4.539 16.149 1.00 95.69 72 GLN A O 1
ATOM 607 N N . GLN A 1 73 ? -2.371 -3.163 15.233 1.00 95.50 73 GLN A N 1
ATOM 608 C CA . GLN A 1 73 ? -2.181 -2.352 16.435 1.00 95.50 73 GLN A CA 1
ATOM 609 C C . GLN A 1 73 ? -3.481 -1.663 16.875 1.00 95.50 73 GLN A C 1
ATOM 611 O O . GLN A 1 73 ? -3.826 -1.708 18.055 1.00 95.50 73 GLN A O 1
ATOM 616 N N . ILE A 1 74 ? -4.229 -1.073 15.936 1.00 96.12 74 ILE A N 1
ATOM 617 C CA . ILE A 1 74 ? -5.523 -0.437 16.228 1.00 96.12 74 ILE A CA 1
ATOM 618 C C . ILE A 1 74 ? -6.514 -1.470 16.765 1.00 96.12 74 ILE A C 1
ATOM 620 O O . ILE A 1 74 ? -7.126 -1.243 17.803 1.00 96.12 74 ILE A O 1
ATOM 624 N N . VAL A 1 75 ? -6.646 -2.619 16.098 1.00 96.25 75 VAL A N 1
ATOM 625 C CA . VAL A 1 75 ? -7.576 -3.675 16.522 1.00 96.25 75 VAL A CA 1
ATOM 626 C C . VAL A 1 75 ? -7.189 -4.243 17.889 1.00 96.25 75 VAL A C 1
ATOM 628 O O . VAL A 1 75 ? -8.063 -4.497 18.713 1.00 96.25 75 VAL A O 1
ATOM 631 N N . ALA A 1 76 ? -5.896 -4.429 18.162 1.00 97.88 76 ALA A N 1
ATOM 632 C CA . ALA A 1 76 ? -5.420 -4.897 19.462 1.00 97.88 76 ALA A CA 1
ATOM 633 C C . ALA A 1 76 ? -5.774 -3.907 20.583 1.00 97.88 76 ALA A C 1
ATOM 635 O O . ALA A 1 76 ? -6.271 -4.319 21.632 1.00 97.88 76 ALA A O 1
ATOM 636 N N . GLN A 1 77 ? -5.582 -2.609 20.338 1.00 97.38 77 GLN A N 1
ATOM 637 C CA . GLN A 1 77 ? -5.949 -1.557 21.283 1.00 97.38 77 GLN A CA 1
ATOM 638 C C . GLN A 1 77 ? -7.468 -1.503 21.512 1.00 97.38 77 GLN A C 1
ATOM 640 O O . GLN A 1 77 ? -7.913 -1.511 22.655 1.00 97.38 77 GLN A O 1
ATOM 645 N N . GLN A 1 78 ? -8.262 -1.549 20.440 1.00 97.69 78 GLN A N 1
ATOM 646 C CA . GLN A 1 78 ? -9.728 -1.552 20.504 1.00 97.69 78 GLN A CA 1
ATOM 647 C C . GLN A 1 78 ? -10.279 -2.750 21.280 1.00 97.69 78 GLN A C 1
ATOM 649 O O . GLN A 1 78 ? -11.188 -2.597 22.093 1.00 97.69 78 GLN A O 1
ATOM 654 N N . LYS A 1 79 ? -9.692 -3.938 21.084 1.00 98.12 79 LYS A N 1
ATOM 655 C CA . LYS A 1 79 ? -10.034 -5.133 21.865 1.00 98.12 79 LYS A CA 1
ATOM 656 C C . LYS A 1 79 ? -9.733 -4.942 23.347 1.00 98.12 79 LYS A C 1
ATOM 658 O O . LYS A 1 79 ? -10.572 -5.272 24.174 1.00 98.12 79 LYS A O 1
ATOM 663 N N . LYS A 1 80 ? -8.561 -4.396 23.687 1.00 98.38 80 LYS A N 1
ATOM 664 C CA . LYS A 1 80 ? -8.182 -4.131 25.081 1.00 98.38 80 LYS A CA 1
ATOM 665 C C . LYS A 1 80 ? -9.148 -3.149 25.751 1.00 98.38 80 LYS A C 1
ATOM 667 O O . LYS A 1 80 ? -9.587 -3.396 26.871 1.00 98.38 80 LYS A O 1
ATOM 672 N N . GLU A 1 81 ? -9.483 -2.062 25.062 1.00 97.50 81 GLU A N 1
ATOM 673 C CA . GLU A 1 81 ? -10.443 -1.058 25.531 1.00 97.50 81 GLU A CA 1
ATOM 674 C C . GLU A 1 81 ? -11.838 -1.656 25.722 1.00 97.50 81 GLU A C 1
ATOM 676 O O . GLU A 1 81 ? -12.443 -1.438 26.766 1.00 97.50 81 GLU A O 1
ATOM 681 N N . LEU A 1 82 ? -12.314 -2.464 24.768 1.00 98.00 82 LEU A N 1
ATOM 682 C CA . LEU A 1 82 ? -13.615 -3.126 24.857 1.00 98.00 82 LEU A CA 1
ATOM 683 C C . LEU A 1 82 ? -13.673 -4.107 26.034 1.00 98.00 82 LEU A C 1
ATOM 685 O O . LEU A 1 82 ? -14.628 -4.078 26.804 1.00 98.00 82 LEU A O 1
ATOM 689 N N . THR A 1 83 ? -12.643 -4.936 26.225 1.00 98.25 83 THR A N 1
ATOM 690 C CA . THR A 1 83 ? -12.579 -5.853 27.374 1.00 98.25 83 THR A CA 1
ATOM 691 C C . THR A 1 83 ? -12.635 -5.084 28.693 1.00 98.25 83 THR A C 1
ATOM 693 O O . THR A 1 83 ? -13.453 -5.398 29.555 1.00 98.25 83 THR A O 1
ATOM 696 N N . SER A 1 84 ? -11.818 -4.034 28.830 1.00 98.12 84 SER A N 1
ATOM 697 C CA . SER A 1 84 ? -11.817 -3.176 30.020 1.00 98.12 84 SER A CA 1
ATOM 698 C C . SER A 1 84 ? -13.175 -2.499 30.243 1.00 98.12 84 SER A C 1
ATOM 700 O O . SER A 1 84 ? -13.628 -2.376 31.379 1.00 98.12 84 SER A O 1
ATOM 702 N N . PHE A 1 85 ? -13.827 -2.048 29.172 1.00 98.12 85 PHE A N 1
ATOM 703 C CA . PHE A 1 85 ? -15.139 -1.410 29.225 1.00 98.12 85 PHE A CA 1
ATOM 704 C C . PHE A 1 85 ? -16.224 -2.375 29.729 1.00 98.12 85 PHE A C 1
ATOM 706 O O . PHE A 1 85 ? -16.945 -2.049 30.671 1.00 98.12 85 PHE A O 1
ATOM 713 N N . LEU A 1 86 ? -16.282 -3.593 29.179 1.00 97.19 86 LEU A N 1
ATOM 714 C CA . LEU A 1 86 ? -17.245 -4.624 29.584 1.00 97.19 86 LEU A CA 1
ATOM 715 C C . LEU A 1 86 ? -17.031 -5.089 31.032 1.00 97.19 86 LEU A C 1
ATOM 717 O O . LEU A 1 86 ? -17.989 -5.318 31.775 1.00 97.19 86 LEU A O 1
ATOM 721 N N . GLU A 1 87 ? -15.775 -5.204 31.471 1.00 97.81 87 GLU A N 1
ATOM 722 C CA . GLU A 1 87 ? -15.454 -5.506 32.869 1.00 97.81 87 GLU A CA 1
ATOM 723 C C . GLU A 1 87 ? -15.962 -4.419 33.822 1.00 97.81 87 GLU A C 1
ATOM 725 O O . GLU A 1 87 ? -16.502 -4.740 34.886 1.00 97.81 87 GLU A O 1
ATOM 730 N N . ASN A 1 88 ? -15.831 -3.149 33.435 1.00 96.75 88 ASN A N 1
ATOM 731 C CA . ASN A 1 88 ? -16.341 -2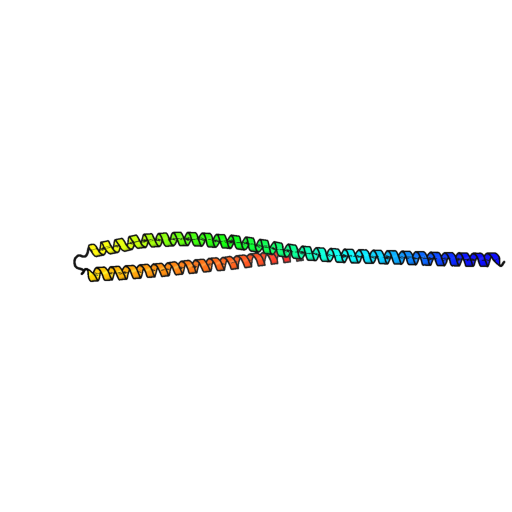.025 34.213 1.00 96.75 88 ASN A CA 1
ATOM 732 C C . ASN A 1 88 ? -17.874 -2.006 34.233 1.00 96.75 88 ASN A C 1
ATOM 734 O O . ASN A 1 88 ? -18.442 -1.949 35.320 1.00 96.75 88 ASN A O 1
ATOM 738 N N . GLN A 1 89 ? -18.554 -2.191 33.094 1.00 96.12 89 GLN A N 1
ATOM 739 C CA . GLN A 1 89 ? -20.020 -2.324 33.064 1.00 96.12 89 GLN A CA 1
ATOM 740 C C . GLN A 1 89 ? -20.525 -3.428 33.993 1.00 96.12 89 GLN A C 1
ATOM 742 O O . GLN A 1 89 ? -21.511 -3.251 34.709 1.00 96.12 89 GLN A O 1
ATOM 747 N N . LYS A 1 90 ? -19.838 -4.574 34.023 1.00 96.31 90 LYS A N 1
ATOM 748 C CA . LYS A 1 90 ? -20.205 -5.690 34.898 1.00 96.31 90 LYS A CA 1
ATOM 749 C C . LYS A 1 90 ? -20.049 -5.343 36.381 1.00 96.31 90 LYS A C 1
ATOM 751 O O . LYS A 1 90 ? -20.850 -5.811 37.194 1.00 96.31 90 LYS A O 1
ATOM 756 N N . LYS A 1 91 ? -19.024 -4.566 36.746 1.00 96.88 91 LYS A N 1
ATOM 757 C CA . LYS A 1 91 ? -18.815 -4.075 38.120 1.00 96.88 91 LYS A CA 1
ATOM 758 C C . LYS A 1 91 ? -19.885 -3.054 38.502 1.00 96.88 91 LYS A C 1
ATOM 760 O O . LYS A 1 91 ? -20.555 -3.259 39.511 1.00 96.88 91 LYS A O 1
ATOM 765 N N . GLU A 1 92 ? -20.111 -2.049 37.660 1.00 93.75 92 GLU A N 1
ATOM 766 C CA . GLU A 1 92 ? -21.136 -1.019 37.874 1.00 93.75 92 GLU A CA 1
ATOM 767 C C . GLU A 1 92 ? -22.534 -1.630 37.981 1.00 93.75 92 GLU A C 1
ATOM 769 O O . GLU A 1 92 ? -23.274 -1.334 38.916 1.00 93.75 92 GLU A O 1
ATOM 774 N N . TYR A 1 93 ? -22.872 -2.590 37.113 1.00 95.38 93 TYR A N 1
ATOM 775 C CA . TYR A 1 93 ? -24.150 -3.298 37.185 1.00 95.38 93 TYR A CA 1
ATOM 776 C C . TYR A 1 93 ? -24.347 -3.997 38.534 1.00 95.38 93 TYR A C 1
ATOM 778 O O . TYR A 1 93 ? -25.449 -3.979 39.082 1.00 95.38 93 TYR A O 1
ATOM 786 N N . ARG A 1 94 ? -23.298 -4.626 39.087 1.00 95.56 94 ARG A N 1
ATOM 787 C CA . ARG A 1 94 ? -23.374 -5.264 40.411 1.00 95.56 94 ARG A CA 1
ATOM 788 C C . ARG A 1 94 ? -23.637 -4.227 41.497 1.00 95.56 94 ARG A C 1
ATOM 790 O O . ARG A 1 94 ? -24.598 -4.402 42.235 1.00 95.56 94 ARG A O 1
ATOM 797 N N . ILE A 1 95 ? -22.844 -3.156 41.527 1.00 94.38 95 ILE A N 1
ATOM 798 C CA . ILE A 1 95 ? -22.955 -2.085 42.524 1.00 94.38 95 ILE A CA 1
ATOM 799 C C . ILE A 1 95 ? -24.344 -1.442 42.471 1.00 94.38 95 ILE A C 1
ATOM 801 O O . ILE A 1 95 ? -25.033 -1.396 43.484 1.00 94.38 95 ILE A O 1
ATOM 805 N N . CYS A 1 96 ? -24.795 -1.002 41.296 1.00 92.12 96 CYS A N 1
ATOM 806 C CA . CYS A 1 96 ? -26.099 -0.359 41.135 1.00 92.12 96 CYS A CA 1
ATOM 807 C C . CYS A 1 96 ? -27.255 -1.300 41.489 1.00 92.12 96 CYS A C 1
ATOM 809 O O . CYS A 1 96 ? -28.176 -0.910 42.200 1.00 92.12 96 CYS A O 1
ATOM 811 N N . LYS A 1 97 ? -27.202 -2.565 41.053 1.00 93.69 97 LYS A N 1
ATOM 812 C CA . LYS A 1 97 ? -28.226 -3.563 41.397 1.00 93.69 97 LYS A CA 1
ATOM 813 C C . LYS A 1 97 ? -28.290 -3.821 42.906 1.00 93.69 97 LYS A C 1
ATOM 815 O O . LYS A 1 97 ? -29.386 -4.043 43.415 1.00 93.69 97 LYS A O 1
ATOM 820 N N . ASP A 1 98 ? -27.154 -3.851 43.598 1.00 93.56 98 ASP A N 1
ATOM 821 C CA . ASP A 1 98 ? -27.119 -4.089 45.043 1.00 93.56 98 ASP A CA 1
ATOM 822 C C . ASP A 1 98 ? -27.610 -2.851 45.822 1.00 93.56 98 ASP A C 1
ATOM 824 O O . ASP A 1 98 ? -28.438 -3.019 46.713 1.00 93.56 98 ASP A O 1
ATOM 828 N N . LYS A 1 99 ? -27.269 -1.627 45.387 1.00 92.12 99 LYS A N 1
ATOM 829 C CA . LYS A 1 99 ? -27.832 -0.371 45.931 1.00 92.12 99 LYS A CA 1
ATOM 830 C C . LYS A 1 99 ? -29.358 -0.304 45.827 1.00 92.12 99 LYS A C 1
ATOM 832 O O . LYS A 1 99 ? -30.030 -0.057 46.816 1.00 92.12 99 LYS A O 1
ATOM 837 N N . ILE A 1 100 ? -29.925 -0.611 44.656 1.00 89.25 100 ILE A N 1
ATOM 838 C CA . ILE A 1 100 ? -31.389 -0.592 44.458 1.00 89.25 100 ILE A CA 1
ATOM 839 C C . ILE A 1 100 ? -32.077 -1.616 45.369 1.00 89.25 100 ILE A C 1
ATOM 841 O O . ILE A 1 100 ? -33.180 -1.389 45.856 1.00 89.25 100 ILE A O 1
ATOM 845 N N . LYS A 1 101 ? -31.450 -2.775 45.600 1.00 89.88 101 LYS A N 1
ATOM 846 C CA . LYS A 1 101 ? -31.995 -3.764 46.538 1.00 89.88 101 LYS A CA 1
ATOM 847 C C . LYS A 1 101 ? -31.979 -3.257 47.978 1.00 89.88 101 LYS A C 1
ATOM 849 O O . LYS A 1 101 ? -32.936 -3.535 48.694 1.00 89.88 101 LYS A O 1
ATOM 854 N N . GLU A 1 102 ? -30.915 -2.568 48.381 1.00 90.62 102 GLU A N 1
ATOM 855 C CA . GLU A 1 102 ? -30.767 -1.971 49.711 1.00 90.62 102 GLU A CA 1
ATOM 856 C C . GLU A 1 102 ? -31.817 -0.869 49.927 1.00 90.62 102 GLU A C 1
ATOM 858 O O . GLU A 1 102 ? -32.635 -0.994 50.834 1.00 90.62 102 GLU A O 1
ATOM 863 N N . GLU A 1 103 ? -31.938 0.086 48.999 1.00 86.94 103 GLU A N 1
ATOM 864 C CA . GLU A 1 103 ? -32.954 1.155 49.029 1.00 86.94 103 GLU A CA 1
ATOM 865 C C . GLU A 1 103 ? -34.393 0.605 49.106 1.00 86.94 103 GLU A C 1
ATOM 867 O O . GLU A 1 103 ? -35.227 1.095 49.864 1.00 86.94 103 GLU A O 1
ATOM 872 N N . MET A 1 104 ? -34.710 -0.460 48.357 1.00 83.31 104 MET A N 1
ATOM 873 C CA . MET A 1 104 ? -36.036 -1.097 48.412 1.00 83.31 104 MET A CA 1
ATOM 874 C C . MET A 1 104 ? -36.264 -1.916 49.693 1.00 83.31 104 MET A C 1
ATOM 876 O O . MET A 1 104 ? -37.409 -2.252 50.012 1.00 83.31 104 MET A O 1
ATOM 880 N N . SER A 1 105 ? -35.207 -2.291 50.418 1.00 82.81 105 SER A N 1
ATOM 881 C CA . SER A 1 105 ? -35.327 -2.985 51.705 1.00 82.81 105 SER A CA 1
ATOM 882 C C . SER A 1 105 ? -35.661 -2.028 52.855 1.00 82.81 105 SER A C 1
ATOM 884 O O . SER A 1 105 ? -36.344 -2.440 53.790 1.00 82.81 105 SER A O 1
ATOM 886 N N . GLU A 1 106 ? -35.276 -0.754 52.733 1.00 83.00 106 GLU A N 1
ATOM 887 C CA . GLU A 1 106 ? -35.494 0.303 53.731 1.00 83.00 106 GLU A CA 1
ATOM 888 C C . GLU A 1 106 ? -36.921 0.878 53.741 1.00 83.00 106 GLU A C 1
ATOM 890 O O . GLU A 1 106 ? -37.301 1.534 54.707 1.00 83.00 106 GLU A O 1
ATOM 895 N N . ASP A 1 107 ? -37.731 0.613 52.710 1.00 79.88 107 ASP A N 1
ATOM 896 C CA . ASP A 1 107 ? -39.130 1.057 52.625 1.00 79.88 107 ASP A CA 1
ATOM 897 C C . ASP A 1 107 ? -40.110 -0.080 52.992 1.00 79.88 107 ASP A C 1
ATOM 899 O O . ASP A 1 107 ? -40.537 -0.839 52.119 1.00 79.88 107 ASP A O 1
ATOM 903 N N . PRO A 1 108 ? -40.485 -0.278 54.269 1.00 74.31 108 PRO A N 1
ATOM 904 C CA . PRO A 1 108 ? -41.345 -1.387 54.690 1.00 74.31 108 PRO A CA 1
ATOM 905 C C . PRO A 1 108 ? -42.801 -1.269 54.211 1.00 74.31 108 PRO A C 1
ATOM 907 O O . PRO A 1 108 ? -43.529 -2.259 54.276 1.00 74.31 108 PRO A O 1
ATOM 910 N N . CYS A 1 109 ? -43.232 -0.100 53.723 1.00 76.06 109 CYS A N 1
ATOM 911 C CA . CYS A 1 109 ? -44.620 0.147 53.321 1.00 76.06 109 CYS A CA 1
ATOM 912 C C . CYS A 1 109 ? -44.936 -0.273 51.878 1.00 76.06 109 CYS A C 1
ATOM 914 O O . CYS A 1 109 ? -46.112 -0.406 51.537 1.00 76.06 109 CYS A O 1
ATOM 916 N N . THR A 1 110 ? -43.934 -0.497 51.022 1.00 78.75 110 THR A N 1
ATOM 917 C CA . THR A 1 110 ? -44.177 -0.910 49.631 1.00 78.75 110 THR A CA 1
ATOM 918 C C . THR A 1 110 ? -44.479 -2.416 49.518 1.00 78.75 110 THR A C 1
ATOM 920 O O . THR A 1 110 ? -43.705 -3.245 50.017 1.00 78.75 110 THR A O 1
ATOM 923 N N . PRO A 1 111 ? -45.560 -2.819 48.820 1.00 86.38 111 PRO A N 1
ATOM 924 C CA . PRO A 1 111 ? -45.873 -4.222 48.560 1.00 86.38 111 PRO A CA 1
ATOM 925 C C . PRO A 1 111 ? -44.749 -4.966 47.825 1.00 86.38 111 PRO A C 1
ATOM 927 O O . PRO A 1 111 ? -44.047 -4.419 46.973 1.00 86.38 111 PRO A O 1
ATOM 930 N N . LYS A 1 112 ? -44.604 -6.264 48.112 1.00 86.50 112 LYS A N 1
ATOM 931 C CA . LYS A 1 112 ? -43.539 -7.114 47.551 1.00 86.50 112 LYS A CA 1
ATOM 932 C C . LYS A 1 112 ? -43.557 -7.180 46.016 1.00 86.50 112 LYS A C 1
ATOM 934 O O . LYS A 1 112 ? -42.490 -7.185 45.404 1.00 86.50 112 LYS A O 1
ATOM 939 N N . GLU A 1 113 ? -44.742 -7.222 45.406 1.00 88.50 113 GLU A N 1
ATOM 940 C CA . GLU A 1 113 ? -44.900 -7.245 43.944 1.00 88.50 113 GLU A CA 1
ATOM 941 C C . GLU A 1 113 ? -44.417 -5.944 43.296 1.00 88.50 113 GLU A C 1
ATOM 943 O O . GLU A 1 113 ? -43.623 -5.999 42.357 1.00 88.50 113 GLU A O 1
ATOM 948 N N . GLU A 1 114 ? -44.776 -4.782 43.854 1.00 88.00 114 GLU A N 1
ATOM 949 C CA . GLU A 1 114 ? -44.295 -3.486 43.356 1.00 88.00 114 GLU A CA 1
ATOM 950 C C . GLU A 1 114 ? -42.773 -3.355 43.468 1.00 88.00 114 GLU A C 1
ATOM 952 O O . GLU A 1 114 ? -42.121 -2.881 42.536 1.00 88.00 114 GLU A O 1
ATOM 957 N N . LYS A 1 115 ? -42.172 -3.811 44.577 1.00 87.25 115 LYS A N 1
ATOM 958 C CA . LYS A 1 115 ? -40.706 -3.822 44.732 1.00 87.25 115 LYS A CA 1
ATOM 959 C C . LYS A 1 115 ? -40.031 -4.678 43.663 1.00 87.25 115 LYS A C 1
ATOM 961 O O . LYS A 1 115 ? -38.992 -4.298 43.117 1.00 87.25 115 LYS A O 1
ATOM 966 N N . GLN A 1 116 ? -40.615 -5.833 43.350 1.00 87.56 116 GLN A N 1
ATOM 967 C CA . GLN A 1 116 ? -40.078 -6.741 42.343 1.00 87.56 116 GLN A CA 1
ATOM 968 C C . GLN A 1 116 ? -40.225 -6.178 40.924 1.00 87.56 116 GLN A C 1
ATOM 970 O O . GLN A 1 116 ? -39.275 -6.260 40.140 1.00 87.56 116 GLN A O 1
ATOM 975 N N . GLU A 1 117 ? -41.358 -5.552 40.613 1.00 91.81 117 GLU A N 1
ATOM 976 C CA . GLU A 1 117 ? -41.574 -4.873 39.337 1.00 91.81 117 GLU A CA 1
ATOM 977 C C . GLU A 1 117 ? -40.623 -3.680 39.165 1.00 91.81 117 GLU A C 1
ATOM 979 O O . GLU A 1 117 ? -39.952 -3.573 38.135 1.00 91.81 117 GLU A O 1
ATOM 984 N N . ARG A 1 118 ? -40.480 -2.824 40.188 1.00 88.62 118 ARG A N 1
ATOM 985 C CA . ARG A 1 118 ? -39.528 -1.699 40.176 1.00 88.62 118 ARG A CA 1
ATOM 986 C C . ARG A 1 118 ? -38.098 -2.169 39.940 1.00 88.62 118 ARG A C 1
ATOM 988 O O . ARG A 1 118 ? -37.410 -1.615 39.082 1.00 88.62 118 ARG A O 1
ATOM 995 N N . LEU A 1 119 ? -37.663 -3.216 40.647 1.00 90.56 119 LEU A N 1
ATOM 996 C CA . LEU A 1 119 ? -36.335 -3.803 40.460 1.00 90.56 119 LEU A CA 1
ATOM 997 C C . LEU A 1 119 ? -36.158 -4.373 39.044 1.00 90.56 119 LEU A C 1
ATOM 999 O O . LEU A 1 119 ? -35.068 -4.274 38.480 1.00 90.56 119 LEU A O 1
ATOM 1003 N N . SER A 1 120 ? -37.202 -4.974 38.468 1.00 93.25 120 SER A N 1
ATOM 1004 C CA . SER A 1 120 ? -37.174 -5.480 37.092 1.00 93.25 120 SER A CA 1
ATOM 1005 C C . SER A 1 120 ? -36.996 -4.345 36.085 1.00 93.25 120 SER A C 1
ATOM 1007 O O . SER A 1 120 ? -36.060 -4.388 35.287 1.00 93.25 120 SER A O 1
ATOM 1009 N N . ARG A 1 121 ? -37.816 -3.290 36.188 1.00 93.88 121 ARG A N 1
ATOM 1010 C CA . ARG A 1 121 ? -37.730 -2.103 35.322 1.00 93.88 121 ARG A CA 1
ATOM 1011 C C . ARG A 1 121 ? -36.352 -1.442 35.408 1.00 93.88 121 ARG A C 1
ATOM 1013 O O . ARG A 1 121 ? -35.772 -1.097 34.386 1.00 93.88 121 ARG A O 1
ATOM 1020 N N . HIS A 1 122 ? -35.779 -1.320 36.608 1.00 92.31 122 HIS A N 1
ATOM 1021 C CA . HIS A 1 122 ? -34.434 -0.757 36.773 1.00 92.31 122 HIS A CA 1
ATOM 1022 C C . HIS A 1 122 ? -33.340 -1.594 36.098 1.00 92.31 122 HIS A C 1
ATOM 1024 O O . HIS A 1 122 ? -32.439 -1.039 35.469 1.00 92.31 122 HIS A O 1
ATOM 1030 N N . LYS A 1 123 ? -33.404 -2.928 36.206 1.00 93.50 123 LYS A N 1
ATOM 1031 C CA . LYS A 1 123 ? -32.445 -3.817 35.531 1.00 93.50 123 LYS A CA 1
ATOM 1032 C C . LYS A 1 123 ? -32.544 -3.704 34.015 1.00 93.50 123 LYS A C 1
ATOM 1034 O O . LYS A 1 123 ? -31.507 -3.664 33.362 1.00 93.50 123 LYS A O 1
ATOM 1039 N N . GLU A 1 124 ? -33.760 -3.650 33.480 1.00 95.12 124 GLU A N 1
ATOM 1040 C CA . GLU A 1 124 ? -34.003 -3.487 32.046 1.00 95.12 124 GLU A CA 1
ATOM 1041 C C . GLU A 1 124 ? -33.436 -2.156 31.537 1.00 95.12 124 GLU A C 1
ATOM 1043 O O . GLU A 1 124 ? -32.654 -2.150 30.588 1.00 95.12 124 GLU A O 1
ATOM 1048 N N . THR A 1 125 ? -33.728 -1.045 32.222 1.00 94.75 125 THR A N 1
ATOM 1049 C CA . THR A 1 125 ? -33.168 0.274 31.888 1.00 94.75 125 THR A CA 1
ATOM 1050 C C . THR A 1 125 ? -31.642 0.269 31.930 1.00 94.75 125 THR A C 1
ATOM 1052 O O . THR A 1 125 ? -31.007 0.774 31.005 1.00 94.75 125 THR A O 1
ATOM 1055 N N . MET A 1 126 ? -31.033 -0.336 32.958 1.00 93.69 126 MET A N 1
ATOM 1056 C CA . MET A 1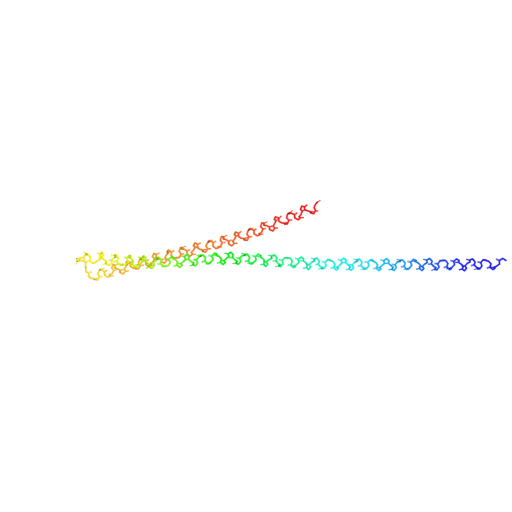 126 ? -29.573 -0.439 33.038 1.00 93.69 126 MET A CA 1
ATOM 1057 C C . MET A 1 126 ? -28.984 -1.261 31.893 1.00 93.69 126 MET A C 1
ATOM 1059 O O . MET A 1 126 ? -28.016 -0.826 31.280 1.00 93.69 126 MET A O 1
ATOM 1063 N N . GLN A 1 127 ? -29.556 -2.425 31.580 1.00 94.06 127 GLN A N 1
ATOM 1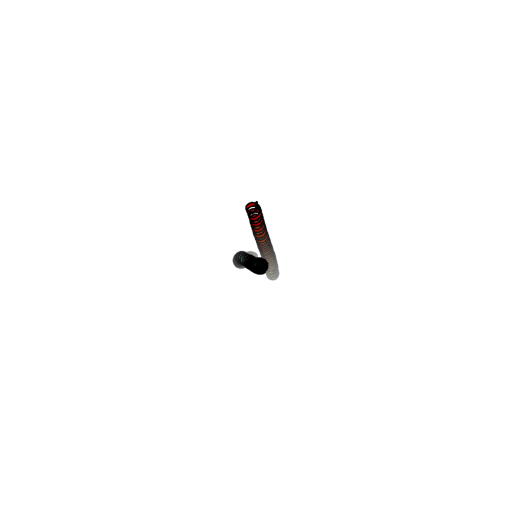064 C CA . GLN A 1 127 ? -29.074 -3.262 30.477 1.00 94.06 127 GLN A CA 1
ATOM 1065 C C . GLN A 1 127 ? -29.208 -2.555 29.129 1.00 94.06 127 GLN A C 1
ATOM 1067 O O . GLN A 1 127 ? -28.296 -2.620 28.308 1.00 94.06 127 GLN A O 1
ATOM 1072 N N . ARG A 1 128 ? -30.316 -1.840 28.917 1.00 96.25 128 ARG A N 1
ATOM 1073 C CA . ARG A 1 128 ? -30.519 -1.034 27.716 1.00 96.25 128 ARG A CA 1
ATOM 1074 C C . ARG A 1 128 ? -29.479 0.081 27.604 1.00 96.25 128 ARG A C 1
ATOM 1076 O O . ARG A 1 128 ? -28.846 0.192 26.561 1.00 96.25 128 ARG A O 1
ATOM 1083 N N . SER A 1 129 ? -29.261 0.850 28.673 1.00 95.62 129 SER A N 1
ATOM 1084 C CA . SER A 1 129 ? -28.234 1.904 28.709 1.00 95.62 129 SER A CA 1
ATOM 1085 C C . SER A 1 129 ? -26.845 1.333 28.416 1.00 95.62 129 SER A C 1
ATOM 1087 O O . SER A 1 129 ? -26.097 1.882 27.615 1.00 95.62 129 SER A O 1
ATOM 1089 N N . GLN A 1 130 ? -26.519 0.182 29.009 1.00 96.06 130 GLN A N 1
ATOM 1090 C CA . GLN A 1 130 ? -25.253 -0.508 28.779 1.00 96.06 130 GLN A CA 1
ATOM 1091 C C . GLN A 1 130 ? -25.071 -0.942 27.318 1.00 96.06 130 GLN A C 1
ATOM 1093 O O . GLN A 1 130 ? -23.997 -0.742 26.749 1.00 96.06 130 GLN A O 1
ATOM 1098 N N . ALA A 1 131 ? -26.116 -1.487 26.693 1.00 96.56 131 ALA A N 1
ATOM 1099 C CA . ALA A 1 131 ? -26.087 -1.866 25.283 1.00 96.56 131 ALA A CA 1
ATOM 1100 C C . ALA A 1 131 ? -25.943 -0.645 24.354 1.00 96.56 131 ALA A C 1
ATOM 1102 O O . ALA A 1 131 ? -25.214 -0.704 23.363 1.00 96.56 131 ALA A O 1
ATOM 1103 N N . GLU A 1 132 ? -26.605 0.470 24.677 1.00 97.81 132 GLU A N 1
ATOM 1104 C CA . GLU A 1 132 ? -26.492 1.727 23.928 1.00 97.81 132 GLU A CA 1
ATOM 1105 C C . GLU A 1 132 ? -25.066 2.309 24.015 1.00 97.81 132 GLU A C 1
ATOM 1107 O O . GLU A 1 132 ? -24.493 2.705 22.995 1.00 97.81 132 GLU A O 1
ATOM 1112 N N . GLU A 1 133 ? -24.447 2.292 25.198 1.00 97.19 133 GLU A N 1
ATOM 1113 C CA . GLU A 1 133 ? -23.060 2.736 25.389 1.00 97.19 133 GLU A CA 1
ATOM 1114 C C . GLU A 1 133 ? -22.041 1.833 24.677 1.00 97.19 133 GLU A C 1
ATOM 1116 O O . GLU A 1 133 ? -21.107 2.339 24.048 1.00 97.19 133 GLU A O 1
ATOM 1121 N N . GLU A 1 134 ? -22.221 0.508 24.726 1.00 97.25 134 GLU A N 1
ATOM 1122 C CA . GLU A 1 134 ? -21.369 -0.439 23.996 1.00 97.25 134 GLU A CA 1
ATOM 1123 C C . GLU A 1 134 ? -21.464 -0.200 22.482 1.00 97.25 134 GLU A C 1
ATOM 1125 O O . GLU A 1 134 ? -20.441 -0.096 21.797 1.00 97.25 134 GLU A O 1
ATOM 1130 N N . ALA A 1 135 ? -22.681 -0.036 21.954 1.00 98.06 135 ALA A N 1
ATOM 1131 C CA . ALA A 1 135 ? -22.897 0.271 20.544 1.00 98.06 135 ALA A CA 1
ATOM 1132 C C . ALA A 1 135 ? -22.213 1.586 20.136 1.00 98.06 135 ALA A C 1
ATOM 1134 O O . ALA A 1 135 ? -21.593 1.665 19.069 1.00 98.06 135 ALA A O 1
ATOM 1135 N N . HIS A 1 136 ? -22.272 2.606 20.995 1.00 98.12 136 HIS A N 1
ATOM 1136 C CA . HIS A 1 136 ? -21.595 3.877 20.764 1.00 98.12 136 HIS A CA 1
ATOM 1137 C C . HIS A 1 136 ? -20.064 3.728 20.757 1.00 98.12 136 HIS A C 1
ATOM 1139 O O . HIS A 1 136 ? -19.405 4.237 19.845 1.00 98.12 136 HIS A O 1
ATOM 1145 N N . LEU A 1 137 ? -19.490 2.978 21.705 1.00 97.94 137 LEU A N 1
ATOM 1146 C CA . LEU A 1 137 ? -18.056 2.674 21.731 1.00 97.94 137 LEU A CA 1
ATOM 1147 C C . LEU A 1 137 ? -17.615 1.959 20.445 1.00 97.94 137 LEU A C 1
ATOM 1149 O O . LEU A 1 137 ? -16.652 2.379 19.801 1.00 97.94 137 LEU A O 1
ATOM 1153 N N . LEU A 1 138 ? -18.338 0.919 20.024 1.00 97.94 138 LEU A N 1
ATOM 1154 C CA . LEU A 1 138 ? -18.034 0.172 18.798 1.00 97.94 138 LEU A CA 1
ATOM 1155 C C . LEU A 1 138 ? -18.120 1.061 17.548 1.00 97.94 138 LEU A C 1
ATOM 1157 O O . LEU A 1 138 ? -17.267 0.977 16.656 1.00 97.94 138 LEU A O 1
ATOM 1161 N N . ALA A 1 139 ? -19.106 1.960 17.487 1.00 98.19 139 ALA A N 1
ATOM 1162 C CA . ALA A 1 139 ? -19.224 2.930 16.403 1.00 98.19 139 ALA A CA 1
ATOM 1163 C C . ALA A 1 139 ? -18.015 3.883 16.358 1.00 98.19 139 ALA A C 1
ATOM 1165 O O . ALA A 1 139 ? -17.447 4.112 15.284 1.00 98.19 139 ALA A O 1
ATOM 1166 N N . GLN A 1 140 ? -17.565 4.389 17.510 1.00 97.81 140 GLN A N 1
ATOM 1167 C CA . GLN A 1 140 ? -16.362 5.221 17.603 1.00 97.81 140 GLN A CA 1
ATOM 1168 C C . GLN A 1 140 ? -15.102 4.459 17.180 1.00 97.81 140 GLN A C 1
ATOM 1170 O O . GLN A 1 140 ? -14.311 4.971 16.380 1.00 97.81 140 GLN A O 1
ATOM 1175 N N . GLN A 1 141 ? -14.931 3.220 17.647 1.00 97.62 141 GLN A N 1
ATOM 1176 C CA . GLN A 1 141 ? -13.811 2.363 17.258 1.00 97.62 141 GLN A CA 1
ATOM 1177 C C . GLN A 1 141 ? -13.766 2.162 15.734 1.00 97.62 141 GLN A C 1
ATOM 1179 O O . GLN A 1 141 ? -12.712 2.332 15.107 1.00 97.62 141 GLN 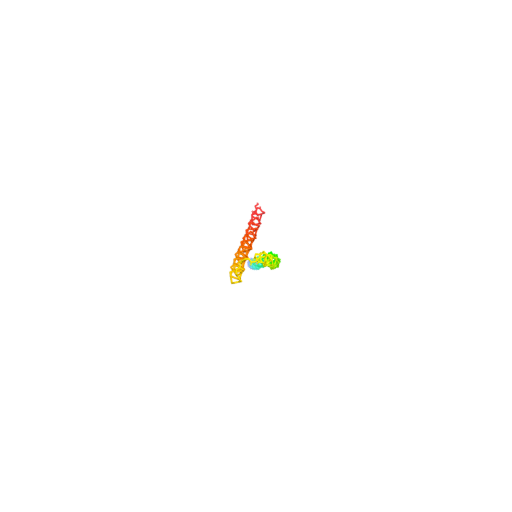A O 1
ATOM 1184 N N . ARG A 1 142 ? -14.913 1.907 15.097 1.00 97.25 142 ARG A N 1
ATOM 1185 C CA . ARG A 1 142 ? -15.002 1.796 13.635 1.00 97.25 142 ARG A CA 1
ATOM 1186 C C . ARG A 1 142 ? -14.572 3.083 12.924 1.00 97.25 142 ARG A C 1
ATOM 1188 O O . ARG A 1 142 ? -13.766 3.034 11.994 1.00 97.25 142 ARG A O 1
ATOM 1195 N N . LEU A 1 143 ? -15.038 4.243 13.388 1.00 97.06 143 LEU A N 1
ATOM 1196 C CA . LEU A 1 143 ? -14.658 5.540 12.814 1.00 97.06 143 LEU A CA 1
ATOM 1197 C C . LEU A 1 143 ? -13.150 5.807 12.919 1.00 97.06 143 LEU A C 1
ATOM 1199 O O . LEU A 1 143 ? -12.536 6.288 11.959 1.00 97.06 143 LEU A O 1
ATOM 1203 N N . VAL A 1 144 ? -12.542 5.476 14.061 1.00 95.62 144 VAL A N 1
ATOM 1204 C CA . VAL A 1 144 ? -11.094 5.607 14.284 1.00 95.62 144 VAL A CA 1
ATOM 1205 C C . VAL A 1 144 ? -10.313 4.702 13.334 1.00 95.62 144 VAL A C 1
ATOM 1207 O O . VAL A 1 144 ? -9.350 5.159 12.704 1.00 95.62 144 VAL A O 1
ATOM 1210 N N . TYR A 1 145 ? -10.741 3.449 13.171 1.00 95.50 145 TYR A N 1
ATOM 1211 C CA . TYR A 1 145 ? -10.123 2.508 12.238 1.00 95.50 145 TYR A CA 1
ATOM 1212 C C . TYR A 1 145 ? -10.177 3.027 10.792 1.00 95.50 145 TYR A C 1
ATOM 1214 O O . TYR A 1 145 ? -9.144 3.115 10.117 1.00 95.50 145 TYR A O 1
ATOM 1222 N N . ASP A 1 146 ? -11.352 3.468 10.336 1.00 95.31 146 ASP A N 1
ATOM 1223 C CA . ASP A 1 146 ? -11.554 3.973 8.975 1.00 95.31 146 ASP A CA 1
ATOM 1224 C C . ASP A 1 146 ? -10.759 5.258 8.713 1.00 95.31 146 ASP A C 1
ATOM 1226 O O . ASP A 1 146 ? -10.131 5.430 7.660 1.00 95.31 146 ASP A O 1
ATOM 1230 N N . ARG A 1 147 ? -10.745 6.187 9.679 1.00 95.31 147 ARG A N 1
ATOM 1231 C CA . ARG A 1 147 ? -9.929 7.409 9.609 1.00 95.31 147 ARG A CA 1
ATOM 1232 C C . ARG A 1 147 ? -8.445 7.070 9.492 1.00 95.31 147 ARG A C 1
ATOM 1234 O O . ARG A 1 147 ? -7.760 7.670 8.660 1.00 95.31 147 ARG A O 1
ATOM 1241 N N . SER A 1 148 ? -7.968 6.104 10.269 1.00 93.06 148 SER A N 1
ATOM 1242 C CA . SER A 1 148 ? -6.563 5.688 10.279 1.00 93.06 148 SER A CA 1
ATOM 1243 C C . SER A 1 148 ? -6.157 5.020 8.966 1.00 93.06 148 SER A C 1
ATOM 1245 O O . SER A 1 148 ? -5.136 5.390 8.381 1.00 93.06 148 SER A O 1
ATOM 1247 N N . CYS A 1 149 ? -6.997 4.129 8.430 1.00 91.25 149 CYS A N 1
ATOM 1248 C CA . CYS A 1 149 ? -6.783 3.506 7.122 1.00 91.25 149 CYS A CA 1
ATOM 1249 C C . CYS A 1 149 ? -6.716 4.550 5.996 1.00 91.25 149 CYS A C 1
ATOM 1251 O O . CYS A 1 149 ? -5.800 4.527 5.168 1.00 91.25 149 CYS A O 1
ATOM 1253 N N . ARG A 1 150 ? -7.641 5.521 5.988 1.00 93.25 150 ARG A N 1
ATOM 1254 C CA . ARG A 1 150 ? -7.634 6.630 5.016 1.00 93.25 150 ARG A CA 1
ATOM 1255 C C . ARG A 1 150 ? -6.406 7.525 5.165 1.00 93.25 150 ARG A C 1
ATOM 1257 O O . ARG A 1 150 ? -5.830 7.948 4.164 1.00 93.25 150 ARG A O 1
ATOM 1264 N N . ALA A 1 151 ? -5.995 7.835 6.394 1.00 92.44 151 ALA A N 1
ATOM 1265 C CA . ALA A 1 151 ? -4.803 8.637 6.657 1.00 92.44 151 ALA A CA 1
ATOM 1266 C C . ALA A 1 151 ? -3.526 7.937 6.176 1.00 92.44 151 ALA A C 1
ATOM 1268 O O . ALA A 1 151 ? -2.652 8.586 5.604 1.00 92.44 151 ALA A O 1
ATOM 1269 N N . LEU A 1 152 ? -3.424 6.619 6.362 1.00 90.31 152 LEU A N 1
ATOM 1270 C CA . LEU A 1 152 ? -2.306 5.840 5.841 1.00 90.31 152 LEU A CA 1
ATOM 1271 C C . LEU A 1 152 ? -2.269 5.871 4.310 1.00 90.31 152 LEU A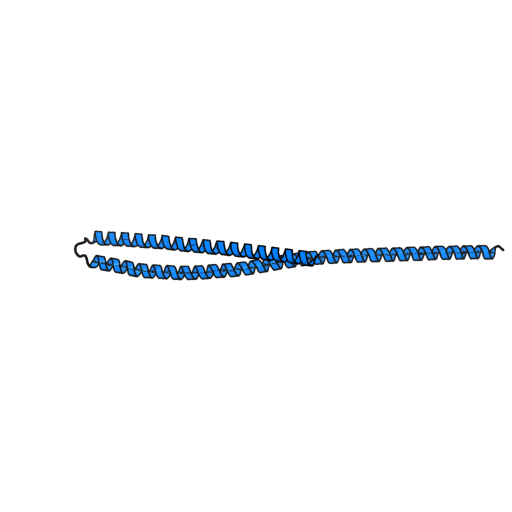 C 1
ATOM 1273 O O . LEU A 1 152 ? -1.239 6.225 3.746 1.00 90.31 152 LEU A O 1
ATOM 1277 N N . LYS A 1 153 ? -3.401 5.589 3.647 1.00 88.75 153 LYS A N 1
ATOM 1278 C CA . LYS A 1 153 ? -3.493 5.618 2.178 1.00 88.75 153 LYS A CA 1
ATOM 1279 C C . LYS A 1 153 ? -3.068 6.976 1.611 1.00 88.75 153 LYS A C 1
ATOM 1281 O O . LYS A 1 153 ? -2.289 7.023 0.665 1.00 88.75 153 LYS A O 1
ATOM 1286 N N . ARG A 1 154 ? -3.521 8.076 2.226 1.00 93.31 154 ARG A N 1
ATOM 1287 C CA . ARG A 1 154 ? -3.104 9.437 1.850 1.00 93.31 154 ARG A CA 1
ATOM 1288 C C . ARG A 1 154 ? -1.599 9.648 2.013 1.00 93.31 154 ARG A C 1
ATOM 1290 O O . ARG A 1 154 ? -0.958 10.077 1.066 1.00 93.31 154 ARG A O 1
ATOM 1297 N N . ARG A 1 155 ? -1.023 9.295 3.168 1.00 91.56 155 ARG A N 1
ATOM 1298 C CA . ARG A 1 155 ? 0.425 9.436 3.420 1.00 91.56 155 ARG A CA 1
ATOM 1299 C C . ARG A 1 155 ? 1.289 8.619 2.460 1.00 91.56 155 ARG A C 1
ATOM 1301 O O . ARG A 1 155 ? 2.391 9.046 2.136 1.00 91.56 155 ARG A O 1
ATOM 1308 N N . SER A 1 156 ? 0.824 7.447 2.036 1.00 88.44 156 SER A N 1
ATOM 1309 C CA . SER A 1 156 ? 1.522 6.637 1.033 1.00 88.44 156 SER A CA 1
ATOM 1310 C C . SER A 1 156 ? 1.464 7.273 -0.356 1.00 88.44 156 SER A C 1
ATOM 1312 O O . SER A 1 156 ? 2.483 7.325 -1.032 1.00 88.44 156 SER A O 1
ATOM 1314 N N . LEU A 1 157 ? 0.300 7.793 -0.763 1.00 90.12 157 LEU A N 1
ATOM 1315 C CA . LEU A 1 157 ? 0.143 8.477 -2.051 1.00 90.12 157 LEU A CA 1
ATOM 1316 C C . LEU A 1 157 ? 0.981 9.756 -2.136 1.00 90.12 157 LEU A C 1
ATOM 1318 O O . LEU A 1 157 ? 1.640 9.970 -3.146 1.00 90.12 157 LEU A O 1
ATOM 1322 N N . VAL A 1 158 ? 0.982 10.570 -1.076 1.00 93.75 158 VAL A N 1
ATOM 1323 C CA . VAL A 1 158 ? 1.771 11.810 -1.015 1.00 93.75 158 VAL A CA 1
ATOM 1324 C C . VAL A 1 158 ? 3.261 11.509 -1.135 1.00 93.75 158 VAL A C 1
ATOM 1326 O O . VAL A 1 158 ? 3.903 12.058 -2.017 1.00 93.75 158 VAL A O 1
ATOM 1329 N N . ARG A 1 159 ? 3.785 10.558 -0.350 1.00 89.75 159 ARG A N 1
ATOM 1330 C CA . ARG A 1 159 ? 5.200 10.165 -0.440 1.00 89.75 159 ARG A CA 1
ATOM 1331 C C . ARG A 1 159 ? 5.597 9.646 -1.819 1.00 89.75 159 ARG A C 1
ATOM 1333 O O . ARG A 1 159 ? 6.691 9.933 -2.282 1.00 89.75 159 ARG A O 1
ATOM 1340 N N . ARG A 1 160 ? 4.716 8.889 -2.482 1.00 87.12 160 ARG A N 1
ATOM 1341 C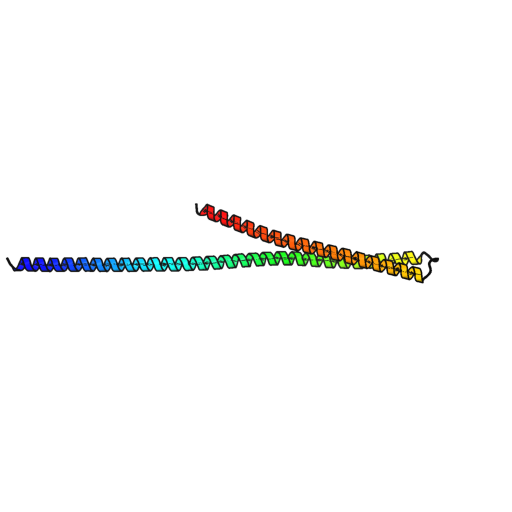 CA . ARG A 1 160 ? 4.970 8.438 -3.857 1.00 87.12 160 ARG A CA 1
ATOM 1342 C C . ARG A 1 160 ? 5.050 9.624 -4.817 1.00 87.12 160 ARG A C 1
ATOM 1344 O O . ARG A 1 160 ? 5.962 9.676 -5.627 1.00 87.12 160 ARG A O 1
ATOM 1351 N N . HIS A 1 161 ? 4.125 10.574 -4.699 1.00 91.06 161 HIS A N 1
ATOM 1352 C CA . HIS A 1 161 ? 4.134 11.776 -5.526 1.00 91.06 161 HIS A CA 1
ATOM 1353 C C . HIS A 1 161 ? 5.376 12.646 -5.284 1.00 91.06 161 HIS A C 1
ATOM 1355 O O . HIS A 1 161 ? 5.975 13.126 -6.238 1.00 91.06 161 HIS A O 1
ATOM 1361 N N . GLU A 1 162 ? 5.784 12.832 -4.026 1.00 92.94 162 GLU A N 1
ATOM 1362 C CA . GLU A 1 162 ? 7.007 13.562 -3.664 1.00 92.94 162 GLU A CA 1
ATOM 1363 C C . GLU A 1 162 ? 8.243 12.925 -4.310 1.00 92.94 162 GLU A C 1
ATOM 1365 O O . GLU A 1 162 ? 9.020 13.621 -4.957 1.00 92.94 162 GLU A O 1
ATOM 1370 N N . PHE A 1 163 ? 8.358 11.597 -4.231 1.00 87.38 163 PHE A N 1
ATOM 1371 C CA . PHE A 1 163 ? 9.438 10.853 -4.874 1.00 87.38 163 PHE A CA 1
ATOM 1372 C C . PHE A 1 163 ? 9.425 10.992 -6.407 1.00 87.38 163 PHE A C 1
ATOM 1374 O O . PHE A 1 163 ? 10.461 11.239 -7.017 1.00 87.38 163 PHE A O 1
ATOM 1381 N N . GLU A 1 164 ? 8.255 10.889 -7.048 1.00 87.62 164 GLU A N 1
ATOM 1382 C CA . GLU A 1 164 ? 8.113 11.111 -8.497 1.00 87.62 164 GLU A CA 1
ATOM 1383 C C . GLU A 1 164 ? 8.567 12.528 -8.901 1.00 87.62 164 GLU A C 1
ATOM 1385 O O . GLU A 1 164 ? 9.232 12.700 -9.921 1.00 87.62 164 GLU A O 1
ATOM 1390 N N . GLN A 1 165 ? 8.257 13.546 -8.093 1.00 91.25 165 GLN A N 1
ATOM 1391 C CA . GLN A 1 165 ? 8.686 14.927 -8.340 1.00 91.25 165 GLN A CA 1
ATOM 1392 C C . GLN A 1 165 ? 10.198 15.117 -8.177 1.00 91.25 165 GLN A C 1
ATOM 1394 O O . GLN A 1 165 ? 10.799 15.867 -8.944 1.00 91.25 165 GLN A O 1
ATOM 1399 N N . GLU A 1 166 ? 10.820 14.464 -7.194 1.00 91.38 166 GLU A N 1
ATOM 1400 C CA . GLU A 1 166 ? 12.279 14.472 -7.017 1.00 91.38 166 GLU A CA 1
ATOM 1401 C C . GLU A 1 166 ? 12.983 13.854 -8.229 1.00 91.38 166 GLU A C 1
ATOM 1403 O O . GLU A 1 166 ? 13.864 14.487 -8.808 1.00 91.38 166 GLU A O 1
ATOM 1408 N N . GLN A 1 167 ? 12.512 12.696 -8.697 1.00 85.19 167 GLN A N 1
ATOM 1409 C CA . GLN A 1 167 ? 13.049 12.036 -9.891 1.00 85.19 167 GLN A CA 1
ATOM 1410 C C . GLN A 1 167 ? 12.951 12.916 -11.146 1.00 85.19 167 GLN A C 1
ATOM 1412 O O . GLN A 1 167 ? 13.891 12.990 -11.934 1.00 85.19 167 GLN A O 1
ATOM 1417 N N . LEU A 1 168 ? 11.840 13.638 -11.327 1.00 86.25 168 LEU A N 1
ATOM 1418 C CA . LEU A 1 168 ? 11.685 14.572 -12.448 1.00 86.25 168 LEU A CA 1
ATOM 1419 C C . LEU A 1 168 ? 12.626 15.783 -12.366 1.00 86.25 168 LEU A C 1
ATOM 1421 O O . LEU A 1 168 ? 12.934 16.373 -13.401 1.00 86.25 168 LEU A O 1
ATOM 1425 N N . ARG A 1 169 ? 13.064 16.182 -11.165 1.00 90.56 169 ARG A N 1
ATOM 1426 C CA . ARG A 1 169 ? 14.062 17.250 -10.992 1.00 90.56 169 ARG A CA 1
ATOM 1427 C C . ARG A 1 169 ? 15.470 16.756 -11.288 1.00 90.56 169 ARG A C 1
ATOM 1429 O O . ARG A 1 169 ? 16.220 17.495 -11.903 1.00 90.56 169 ARG A O 1
ATOM 1436 N N . GLU A 1 170 ? 15.808 15.535 -10.882 1.00 82.31 170 GLU A N 1
ATOM 1437 C CA . GLU A 1 170 ? 17.124 14.926 -11.131 1.00 82.31 170 GLU A CA 1
ATOM 1438 C C . GLU A 1 170 ? 17.382 14.636 -12.621 1.00 82.31 170 GLU A C 1
ATOM 1440 O O . GLU A 1 170 ? 18.530 14.535 -13.040 1.00 82.31 170 GLU A O 1
ATOM 1445 N N . GLN A 1 171 ? 16.324 14.517 -13.430 1.00 68.50 171 GLN A N 1
ATOM 1446 C CA . GLN A 1 171 ? 16.410 14.316 -14.882 1.00 68.50 171 GLN A CA 1
ATOM 1447 C C . GLN A 1 171 ? 16.517 15.621 -15.700 1.00 68.50 171 GLN A C 1
ATOM 1449 O O . GLN A 1 171 ? 16.559 15.551 -16.930 1.00 68.50 171 GLN A O 1
ATOM 1454 N N . ARG A 1 172 ? 16.519 16.796 -15.056 1.00 52.91 172 ARG A N 1
ATOM 1455 C CA . ARG A 1 172 ? 16.691 18.112 -15.698 1.00 52.91 172 ARG A CA 1
ATOM 1456 C C . ARG A 1 172 ? 18.097 18.649 -15.486 1.00 52.91 172 ARG A C 1
ATOM 1458 O O . ARG A 1 172 ? 18.597 19.280 -16.441 1.00 52.91 172 ARG A O 1
#

pLDDT: mean 92.87, std 6.65, range [52.91, 98.44]

Secondary structure (DSSP, 8-state):
-HHHHHHHHHHHHHHHHHHHHHHHHHHHHHHHHHHHHHHHHHHHHHHHHHHHHHHHHHHHHHHHHHHHHHHHHHHHHHHHHHHHHHHHHHHHHHHHHHHHHHHHHS-TTS-HHHHHHHHHHHHHHHHHHHHHHHHHHHHHHHHHHHHHHHHHHHHHHHHHHHHHHHHHHHT-

Organism: Larimichthys crocea (NCBI:txid215358)